Protein AF-A0A7S0M226-F1 (afdb_monomer_lite)

InterPro domains:
  IPR038765 Papain-like cysteine peptidase superfamily [SSF54001] (44-97)

Foldseek 3Di:
DDDDPPDWVVVVVVVPDDPPFDKDKDDPVRDDQVNCQFFFKWKKTFQFDFPVNVPLVAAEAEAADDGHTDGGDIWIFGGWDDDDPWIKTWTADDDPSHGIHIYIPNHRVVGPMIIMTRNHTDDPPPVPDD

Secondary structure (DSSP, 8-state):
----TT--HHHHHHHHSPTT--EEEE-GGG--HHHHHHH-SEEEEEEEEEGGGG-TT--EE-S---S-EEEEEEEEEEEEEEETTEEEEEEEEEETTEEEEEEEHHHHHTS--EEEEE-SPPP--GGG--

pLDDT: mean 85.13, std 15.17, range [27.81, 97.81]

Structure (mmCIF, N/CA/C/O backbone):
data_AF-A0A7S0M226-F1
#
_entry.id   AF-A0A7S0M226-F1
#
loop_
_atom_site.group_PDB
_atom_site.id
_atom_site.type_symbol
_atom_site.label_atom_id
_atom_site.label_alt_id
_atom_site.label_comp_id
_atom_site.label_asym_id
_atom_site.label_entity_id
_atom_site.label_seq_id
_atom_site.pdbx_PDB_ins_code
_atom_site.Cartn_x
_atom_site.Cartn_y
_atom_site.Cartn_z
_atom_site.occupancy
_atom_site.B_iso_or_equiv
_atom_site.auth_seq_id
_atom_site.auth_comp_id
_atom_site.auth_asym_id
_atom_site.auth_atom_id
_atom_site.pdbx_PDB_model_num
ATOM 1 N N . PHE A 1 1 ? -17.547 -12.367 -16.803 1.00 34.84 1 PHE A N 1
ATOM 2 C CA . PHE A 1 1 ? -17.628 -11.390 -15.707 1.00 34.84 1 PHE A CA 1
ATOM 3 C C . PHE A 1 1 ? -17.270 -10.038 -16.291 1.00 34.84 1 PHE A C 1
ATOM 5 O O . PHE A 1 1 ? -16.104 -9.799 -16.575 1.00 34.84 1 PHE A O 1
ATOM 12 N N . GLU A 1 2 ? -18.279 -9.232 -16.617 1.00 27.81 2 GLU A N 1
ATOM 13 C CA . GLU A 1 2 ? -18.082 -7.850 -17.062 1.00 27.81 2 GLU A CA 1
ATOM 14 C C . GLU A 1 2 ? -17.676 -7.018 -15.845 1.00 27.81 2 GLU A C 1
ATOM 16 O O . GLU A 1 2 ? -18.433 -6.912 -14.882 1.00 27.81 2 GLU A O 1
ATOM 21 N N . TYR A 1 3 ? -16.457 -6.482 -15.861 1.00 35.53 3 TYR A N 1
ATOM 22 C CA . TYR A 1 3 ? -16.006 -5.522 -14.863 1.00 35.53 3 TYR A CA 1
ATOM 23 C C . TYR A 1 3 ? -16.574 -4.152 -15.231 1.00 35.53 3 TYR A C 1
ATOM 25 O O . TYR A 1 3 ? -16.116 -3.501 -16.169 1.00 35.53 3 TYR A O 1
ATOM 33 N N . THR A 1 4 ? -17.579 -3.700 -14.488 1.00 35.34 4 THR A N 1
ATOM 34 C CA . THR A 1 4 ? -17.958 -2.289 -14.458 1.00 35.34 4 THR A CA 1
ATOM 35 C C . THR A 1 4 ? -16.802 -1.483 -13.868 1.00 35.34 4 THR A C 1
ATOM 37 O O . THR A 1 4 ? -16.555 -1.513 -12.662 1.00 35.34 4 THR A O 1
ATOM 40 N N . TYR A 1 5 ? -16.089 -0.768 -14.740 1.00 37.66 5 TYR A N 1
ATOM 41 C CA . TYR A 1 5 ? -15.176 0.319 -14.395 1.00 37.66 5 TYR A CA 1
ATOM 42 C C . TYR A 1 5 ? -15.929 1.344 -13.535 1.00 37.66 5 TYR A C 1
ATOM 44 O O . TYR A 1 5 ? -16.735 2.110 -14.056 1.00 37.66 5 TYR A O 1
ATOM 52 N N . GLY A 1 6 ? -15.711 1.340 -12.220 1.00 40.62 6 GLY A N 1
ATOM 53 C CA . GLY A 1 6 ? -16.292 2.358 -11.336 1.00 40.62 6 GLY A CA 1
ATOM 54 C C . GLY A 1 6 ? -16.515 1.938 -9.887 1.00 40.62 6 GLY A C 1
ATOM 55 O O . GLY A 1 6 ? -16.652 2.805 -9.030 1.00 40.62 6 GLY A O 1
ATOM 56 N N . LEU A 1 7 ? -16.507 0.640 -9.576 1.00 47.28 7 LEU A N 1
ATOM 57 C CA . LEU A 1 7 ? -16.600 0.181 -8.189 1.00 47.28 7 LEU A CA 1
ATOM 58 C C . LEU A 1 7 ? -15.194 0.143 -7.583 1.00 47.28 7 LEU A C 1
ATOM 60 O O . LEU A 1 7 ? -14.437 -0.809 -7.758 1.00 47.28 7 LEU A O 1
ATOM 64 N N . CYS A 1 8 ? -14.817 1.245 -6.930 1.00 63.22 8 CYS A N 1
ATOM 65 C CA . CYS A 1 8 ? -13.590 1.350 -6.144 1.00 63.22 8 CYS A CA 1
ATOM 66 C C . CYS A 1 8 ? -13.561 0.224 -5.101 1.00 63.22 8 CYS A C 1
ATOM 68 O O . CYS A 1 8 ? -14.591 -0.061 -4.491 1.00 63.22 8 CYS A O 1
ATOM 70 N N . SER A 1 9 ? -12.396 -0.370 -4.829 1.00 69.12 9 SER A N 1
ATOM 71 C CA . SER A 1 9 ? -12.235 -1.376 -3.765 1.00 69.12 9 SER A CA 1
ATOM 72 C C . SER A 1 9 ? -12.705 -0.888 -2.388 1.00 69.12 9 SER A C 1
ATOM 74 O O . SER A 1 9 ? -13.016 -1.705 -1.529 1.00 69.12 9 SER A O 1
ATOM 76 N N . ARG A 1 10 ? -12.872 0.429 -2.213 1.00 72.81 10 ARG A N 1
ATOM 77 C CA . ARG A 1 10 ? -13.582 1.046 -1.090 1.00 72.81 10 ARG A CA 1
ATOM 78 C C . ARG A 1 10 ? -15.012 0.532 -0.896 1.00 72.81 10 ARG A C 1
ATOM 80 O O . ARG A 1 10 ? -15.376 0.253 0.236 1.00 72.81 10 ARG A O 1
ATOM 87 N N . THR A 1 11 ? -15.788 0.388 -1.973 1.00 74.75 11 THR A N 1
ATOM 88 C CA . THR A 1 11 ? -17.183 -0.094 -1.905 1.00 74.75 11 THR A CA 1
ATOM 89 C C . THR A 1 11 ? -17.256 -1.510 -1.348 1.00 74.75 11 THR A C 1
ATOM 91 O O . THR A 1 11 ? -18.074 -1.778 -0.482 1.00 74.75 11 THR A O 1
ATOM 94 N N . MET A 1 12 ? -16.315 -2.378 -1.734 1.00 77.19 12 MET A N 1
ATOM 95 C CA . MET A 1 12 ? -16.204 -3.707 -1.132 1.00 77.19 12 MET A CA 1
ATOM 96 C C . MET A 1 12 ? -15.883 -3.620 0.362 1.00 77.19 12 MET A C 1
ATOM 98 O O . MET A 1 12 ? -16.468 -4.354 1.143 1.00 77.19 12 MET A O 1
ATOM 102 N N . VAL A 1 13 ? -14.983 -2.722 0.783 1.00 75.38 13 VAL A N 1
ATOM 103 C CA . VAL A 1 13 ? -14.709 -2.522 2.217 1.00 75.38 13 VAL A CA 1
ATOM 104 C C . VAL A 1 13 ? -15.972 -2.106 2.964 1.00 75.38 13 VAL A C 1
ATOM 106 O O . VAL A 1 13 ? -16.230 -2.647 4.028 1.00 75.38 13 VAL A O 1
ATOM 109 N N . ASP A 1 14 ? -16.771 -1.195 2.412 1.00 78.19 14 ASP A N 1
ATOM 110 C CA . ASP A 1 14 ? -18.033 -0.794 3.042 1.00 78.19 14 ASP A CA 1
ATOM 111 C C . ASP A 1 14 ? -19.042 -1.949 3.129 1.00 78.19 14 ASP A C 1
ATOM 113 O O . ASP A 1 14 ? -19.715 -2.074 4.145 1.00 78.19 14 ASP A O 1
ATOM 117 N N . ASP A 1 15 ? -19.093 -2.832 2.128 1.00 81.56 15 ASP A N 1
ATOM 118 C CA . ASP A 1 15 ? -19.979 -4.006 2.130 1.00 81.56 15 ASP A CA 1
ATOM 119 C C . ASP A 1 15 ? -19.524 -5.121 3.096 1.00 81.56 15 ASP A C 1
ATOM 121 O O . ASP A 1 15 ? -20.337 -5.937 3.533 1.00 81.56 15 ASP A O 1
ATOM 125 N N . PHE A 1 16 ? -18.222 -5.208 3.392 1.00 81.00 16 PHE A N 1
ATOM 126 C CA . PHE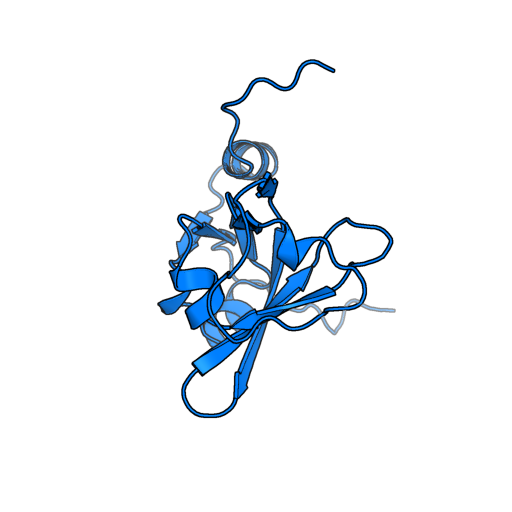 A 1 16 ? -17.646 -6.253 4.251 1.00 81.00 16 PHE A CA 1
ATOM 127 C C . PHE A 1 16 ? -17.631 -5.897 5.737 1.00 81.00 16 PHE A C 1
ATOM 129 O O . PHE A 1 16 ? -17.493 -6.798 6.568 1.00 81.00 16 PHE A O 1
ATOM 136 N N . LEU A 1 17 ? -17.683 -4.612 6.076 1.00 83.81 17 LEU A N 1
ATOM 137 C CA . LEU A 1 17 ? -17.566 -4.158 7.455 1.00 83.81 17 LEU A CA 1
ATOM 138 C C . LEU A 1 17 ? -18.935 -4.078 8.131 1.00 83.81 17 LEU A C 1
ATOM 140 O O . LEU A 1 17 ? -19.935 -3.738 7.507 1.00 83.81 17 LEU A O 1
ATOM 144 N N . ASP A 1 18 ? -18.961 -4.350 9.436 1.00 83.88 18 ASP A N 1
ATOM 145 C CA . ASP A 1 18 ? -20.170 -4.195 10.242 1.00 83.88 18 ASP A CA 1
ATOM 146 C C . ASP A 1 18 ? -20.650 -2.734 10.234 1.00 83.88 18 ASP A C 1
ATOM 148 O O . ASP A 1 18 ? -19.836 -1.798 10.258 1.00 83.88 18 ASP A O 1
ATOM 152 N N . ASP A 1 19 ? -21.971 -2.545 10.276 1.00 78.06 19 ASP A N 1
ATOM 153 C CA . ASP A 1 19 ? -22.608 -1.229 10.341 1.00 78.06 19 ASP A CA 1
ATOM 154 C C . ASP A 1 19 ? -21.990 -0.361 11.452 1.00 78.06 19 ASP A C 1
ATOM 156 O O . ASP A 1 19 ? -21.933 -0.737 12.625 1.00 78.06 19 ASP A O 1
ATOM 160 N N . GLY A 1 20 ? -21.542 0.842 11.081 1.00 79.31 20 GLY A N 1
ATOM 161 C CA . GLY A 1 20 ? -20.920 1.796 12.005 1.00 79.31 20 GLY A CA 1
ATOM 162 C C . GLY A 1 20 ? -19.408 1.631 12.186 1.00 79.31 20 GLY A C 1
ATOM 163 O O . GLY A 1 20 ? -18.807 2.425 12.915 1.00 79.31 20 GLY A O 1
ATOM 164 N N . THR A 1 21 ? -18.770 0.672 11.506 1.00 86.56 21 THR A N 1
ATOM 165 C CA . THR A 1 21 ? -17.306 0.588 11.468 1.00 86.56 21 THR A CA 1
ATOM 166 C C . THR A 1 21 ? -16.724 1.840 10.814 1.00 86.56 21 THR A C 1
ATOM 168 O O . THR A 1 21 ? -17.024 2.170 9.667 1.00 86.56 21 THR A O 1
ATOM 171 N N . GLN A 1 22 ? -15.857 2.550 11.539 1.00 88.62 22 GLN A N 1
ATOM 172 C CA . GLN A 1 22 ? -15.162 3.708 10.987 1.00 88.62 22 GLN A CA 1
ATOM 173 C C . GLN A 1 22 ? -14.080 3.250 10.008 1.00 88.62 22 GLN A C 1
ATOM 175 O O . GLN A 1 22 ? -13.260 2.398 10.344 1.00 88.62 22 GLN A O 1
ATOM 180 N N . VAL A 1 23 ? -14.021 3.874 8.835 1.00 90.19 23 VAL A N 1
ATOM 181 C CA . VAL A 1 23 ? -12.902 3.731 7.899 1.00 90.19 23 VAL A CA 1
ATOM 182 C C . VAL A 1 23 ? -12.173 5.059 7.798 1.00 90.19 23 VAL A C 1
ATOM 184 O O . VAL A 1 23 ? -12.789 6.114 7.646 1.00 90.19 23 VAL A O 1
ATOM 187 N N . LEU A 1 24 ? -10.854 4.999 7.931 1.00 91.88 24 LEU A N 1
ATOM 188 C CA . LEU A 1 24 ? -9.969 6.149 7.887 1.00 91.88 24 LEU A CA 1
ATOM 189 C C . LEU A 1 24 ? -9.275 6.188 6.536 1.00 91.88 24 LEU A C 1
ATOM 191 O O . LEU A 1 24 ? -8.595 5.239 6.158 1.00 91.88 24 LEU A O 1
ATOM 195 N N . GLU A 1 25 ? -9.430 7.300 5.835 1.00 92.25 25 GLU A N 1
ATOM 196 C CA . GLU A 1 25 ? -8.653 7.609 4.644 1.00 92.25 25 GLU A CA 1
ATOM 197 C C . GLU A 1 25 ? -7.381 8.345 5.069 1.00 92.25 25 GLU A C 1
ATOM 199 O O . GLU A 1 25 ? -7.452 9.416 5.678 1.00 92.25 25 GLU A O 1
ATOM 204 N N . ILE A 1 26 ? -6.220 7.750 4.803 1.00 89.75 26 ILE A N 1
ATOM 205 C CA . ILE A 1 26 ? -4.923 8.313 5.175 1.00 89.75 26 ILE A CA 1
ATOM 206 C C . ILE A 1 26 ? -4.061 8.383 3.921 1.00 89.75 26 ILE A C 1
ATOM 208 O O . ILE A 1 26 ? -3.791 7.371 3.273 1.00 89.75 26 ILE A O 1
ATOM 212 N N . SER A 1 27 ? -3.627 9.596 3.585 1.00 87.69 27 SER A N 1
ATOM 213 C CA . SER A 1 27 ? -2.665 9.811 2.512 1.00 87.69 27 SER A CA 1
ATOM 214 C C . SER A 1 27 ? -1.336 9.109 2.840 1.00 87.69 27 SER A C 1
ATOM 216 O O . SER A 1 27 ? -0.919 9.163 4.004 1.00 87.69 27 SER A O 1
ATOM 218 N N . PRO A 1 28 ? -0.669 8.461 1.868 1.00 87.25 28 PRO A N 1
ATOM 219 C CA . PRO A 1 28 ? 0.560 7.700 2.098 1.00 87.25 28 PRO A CA 1
ATOM 220 C C . PRO A 1 28 ? 1.636 8.432 2.911 1.00 87.25 28 PRO A C 1
ATOM 222 O O . PRO A 1 28 ? 2.210 7.843 3.822 1.00 87.25 28 PRO A O 1
ATOM 225 N N . GLU A 1 29 ? 1.826 9.730 2.673 1.00 86.31 29 GLU A N 1
ATOM 226 C CA . GLU A 1 29 ? 2.819 10.581 3.345 1.00 86.31 29 GLU A CA 1
ATOM 227 C C . GLU A 1 29 ? 2.559 10.800 4.846 1.00 86.31 29 GLU A C 1
ATOM 229 O O . GLU A 1 29 ? 3.408 11.283 5.593 1.00 86.31 29 GLU A O 1
ATOM 234 N N . LYS A 1 30 ? 1.360 10.454 5.325 1.00 89.38 30 LYS A N 1
ATOM 235 C CA . LYS A 1 30 ? 0.978 10.553 6.744 1.00 89.38 30 LYS A CA 1
ATOM 236 C C . LYS A 1 30 ? 1.029 9.210 7.463 1.00 89.38 30 LYS A C 1
ATOM 238 O O . LYS A 1 30 ? 0.764 9.158 8.666 1.00 89.38 30 LYS A O 1
ATOM 243 N N . ILE A 1 31 ? 1.307 8.126 6.744 1.00 91.12 31 ILE A N 1
ATOM 244 C CA . ILE A 1 31 ? 1.350 6.785 7.315 1.00 91.12 31 ILE A CA 1
ATOM 245 C C . ILE A 1 31 ? 2.674 6.605 8.053 1.00 91.12 31 ILE A C 1
ATOM 247 O O . ILE A 1 31 ? 3.753 6.775 7.494 1.00 91.12 31 ILE A O 1
ATOM 251 N N . SER A 1 32 ? 2.588 6.200 9.315 1.00 91.25 32 SER A N 1
ATOM 252 C CA . SER A 1 32 ? 3.745 5.900 10.154 1.00 91.25 32 SER A CA 1
ATOM 253 C C . SER A 1 32 ? 3.648 4.487 10.723 1.00 91.25 32 SER A C 1
ATOM 255 O O . SER A 1 32 ? 2.634 3.799 10.580 1.00 91.25 32 SER A O 1
ATOM 257 N N . ARG A 1 33 ? 4.699 4.039 11.420 1.00 90.88 33 ARG A N 1
ATOM 258 C CA . ARG A 1 33 ? 4.654 2.771 12.163 1.00 90.88 33 ARG A CA 1
ATOM 259 C C . ARG A 1 33 ? 3.478 2.734 13.151 1.00 90.88 33 ARG A C 1
ATOM 261 O O . ARG A 1 33 ? 2.808 1.710 13.240 1.00 90.88 33 ARG A O 1
ATOM 268 N N . GLU A 1 34 ? 3.197 3.843 13.833 1.00 91.56 34 GLU A N 1
ATOM 269 C CA . GLU A 1 34 ? 2.097 3.945 14.804 1.00 91.56 34 GLU A CA 1
ATOM 270 C C . GLU A 1 34 ? 0.727 3.726 14.145 1.00 91.56 34 GLU A C 1
ATOM 272 O O . GLU A 1 34 ? -0.179 3.165 14.764 1.00 91.56 34 GLU A O 1
ATOM 277 N N . THR A 1 35 ? 0.571 4.114 12.871 1.00 93.00 35 THR A N 1
ATOM 278 C CA . THR A 1 35 ? -0.643 3.833 12.092 1.00 93.00 35 THR A CA 1
ATOM 279 C C . THR A 1 35 ? -0.911 2.329 12.031 1.00 93.00 35 THR A C 1
ATOM 281 O O . THR A 1 35 ? -2.024 1.900 12.329 1.00 93.00 35 THR A O 1
ATOM 284 N N . PHE A 1 36 ? 0.109 1.520 11.723 1.00 91.50 36 PHE A N 1
ATOM 285 C CA . PHE A 1 36 ? -0.018 0.059 11.653 1.00 91.50 36 PHE A CA 1
ATOM 286 C C . PHE A 1 36 ? -0.164 -0.591 13.029 1.00 91.50 36 PHE A C 1
ATOM 288 O O . PHE A 1 36 ? -0.911 -1.555 13.171 1.00 91.50 36 PHE A O 1
ATOM 295 N N . GLU A 1 37 ? 0.505 -0.066 14.057 1.00 89.44 37 GLU A N 1
ATOM 296 C CA . GLU A 1 37 ? 0.339 -0.550 15.435 1.00 89.44 37 GLU A CA 1
ATOM 297 C C . GLU A 1 37 ? -1.094 -0.350 15.940 1.00 89.44 37 GLU A C 1
ATOM 299 O O . GLU A 1 37 ? -1.608 -1.175 16.695 1.00 89.44 37 GLU A O 1
ATOM 304 N N . LYS A 1 38 ? -1.750 0.7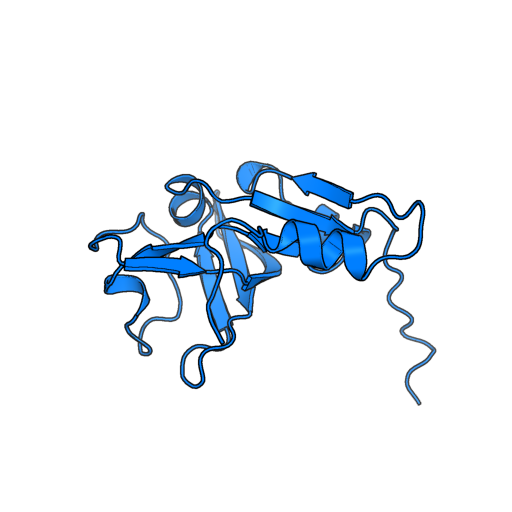33 15.510 1.00 91.12 38 LYS A N 1
ATOM 305 C CA . LYS A 1 38 ? -3.114 1.057 15.923 1.00 91.12 38 LYS A CA 1
ATOM 306 C C . LYS A 1 38 ? -4.175 0.368 15.072 1.00 91.12 38 LYS A C 1
ATOM 308 O O . LYS A 1 38 ? -5.142 -0.152 15.622 1.00 91.12 38 LYS A O 1
ATOM 313 N N . PHE A 1 39 ? -4.030 0.399 13.753 1.00 92.44 39 PHE A N 1
ATOM 314 C CA . PHE A 1 39 ? -5.098 0.021 12.822 1.00 92.44 39 PHE A CA 1
ATOM 315 C C . PHE A 1 39 ? -4.801 -1.251 12.023 1.00 92.44 39 PHE A C 1
ATOM 317 O O . PHE A 1 39 ? -5.669 -1.727 11.297 1.00 92.44 39 PHE A O 1
ATOM 324 N N . GLY A 1 40 ? -3.610 -1.836 12.170 1.00 92.50 40 GLY A N 1
ATOM 325 C CA . GLY A 1 40 ? -3.201 -3.002 11.396 1.00 92.50 40 GLY A CA 1
ATOM 326 C C . GLY A 1 40 ? -2.961 -2.670 9.915 1.00 92.50 40 GLY A C 1
ATOM 327 O O . GLY A 1 40 ? -2.543 -1.553 9.600 1.00 92.50 40 GLY A O 1
ATOM 328 N N . PRO A 1 41 ? -3.160 -3.637 9.000 1.00 94.50 41 PRO A N 1
ATOM 329 C CA . PRO A 1 41 ? -2.926 -3.433 7.575 1.00 94.50 41 PRO A CA 1
ATOM 330 C C . PRO A 1 41 ? -3.945 -2.471 6.947 1.00 94.50 41 PRO A C 1
ATOM 332 O O . PRO A 1 41 ? -5.111 -2.426 7.342 1.00 94.50 41 PRO A O 1
ATOM 335 N N . GLY A 1 42 ? -3.505 -1.731 5.930 1.00 94.06 42 GLY A N 1
ATOM 336 C CA . GLY A 1 42 ? -4.342 -0.809 5.161 1.00 94.06 42 GLY A CA 1
ATOM 337 C C . GLY A 1 42 ? -4.654 -1.341 3.763 1.00 94.06 42 GLY A C 1
ATOM 338 O O . GLY A 1 42 ? -3.839 -2.032 3.159 1.00 94.06 42 GLY A O 1
ATOM 339 N N . LEU A 1 43 ? -5.813 -0.998 3.209 1.00 94.31 43 LEU A N 1
ATOM 340 C CA . LEU A 1 43 ? -6.138 -1.245 1.807 1.00 94.31 43 LEU A CA 1
ATOM 341 C C . LEU A 1 43 ? -5.628 -0.087 0.944 1.00 94.31 43 LEU A C 1
ATOM 343 O O . LEU A 1 43 ? -6.162 1.018 1.013 1.00 94.31 43 LEU A O 1
ATOM 347 N N . LEU A 1 44 ? -4.654 -0.361 0.082 1.00 93.88 44 LEU A N 1
ATOM 348 C CA . LEU A 1 44 ? -4.196 0.553 -0.957 1.00 93.88 44 LEU A CA 1
ATOM 349 C C . LEU A 1 44 ? -5.101 0.426 -2.185 1.00 93.88 44 LEU A C 1
ATOM 351 O O . LEU A 1 44 ? -5.168 -0.630 -2.817 1.00 93.88 44 LEU A O 1
ATOM 355 N N . CYS A 1 45 ? -5.794 1.506 -2.527 1.00 90.88 45 CYS A N 1
ATOM 356 C CA . CYS A 1 45 ? -6.663 1.600 -3.695 1.00 90.88 45 CYS A CA 1
ATOM 357 C C . CYS A 1 45 ? -6.018 2.450 -4.789 1.00 90.88 45 CYS A C 1
ATOM 359 O O . CYS A 1 45 ? -5.279 3.388 -4.492 1.00 90.88 45 CYS A O 1
ATOM 361 N N . ARG A 1 46 ? -6.389 2.168 -6.047 1.00 90.38 46 ARG A N 1
ATOM 362 C CA . ARG A 1 46 ? -5.958 2.933 -7.232 1.00 90.38 46 ARG A CA 1
ATOM 363 C C . ARG A 1 46 ? -4.433 3.057 -7.352 1.00 90.38 46 ARG A C 1
ATOM 365 O O . ARG A 1 46 ? -3.940 4.060 -7.846 1.00 90.38 46 ARG A O 1
ATOM 372 N N . PHE A 1 47 ? -3.686 2.040 -6.931 1.00 93.19 47 PHE A N 1
ATOM 373 C CA . PHE A 1 47 ? -2.253 2.006 -7.192 1.00 93.19 47 PHE A CA 1
ATOM 374 C C . PHE A 1 47 ? -2.025 1.972 -8.703 1.00 93.19 47 PHE A C 1
ATOM 376 O O . PHE A 1 47 ? -2.552 1.090 -9.387 1.00 93.19 47 PHE A O 1
ATOM 383 N N . GLU A 1 48 ? -1.288 2.945 -9.222 1.00 94.38 48 GLU A N 1
ATOM 384 C CA . GLU A 1 48 ? -0.991 3.036 -10.643 1.00 94.38 48 GLU A CA 1
ATOM 385 C C . GLU A 1 48 ? 0.117 2.046 -10.988 1.00 94.38 48 GLU 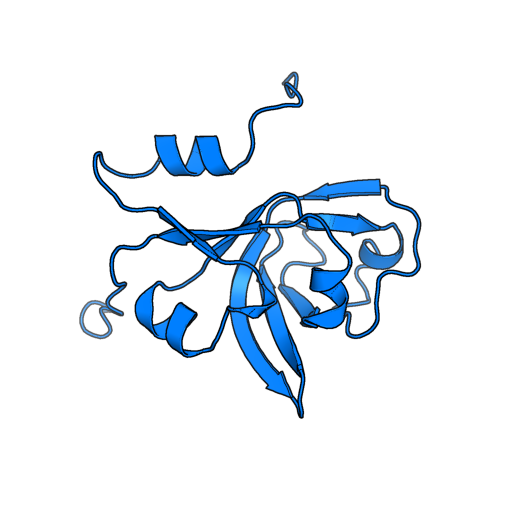A C 1
ATOM 387 O O . GLU A 1 48 ? 1.232 2.111 -10.480 1.00 94.38 48 GLU A O 1
ATOM 392 N N . VAL A 1 49 ? -0.205 1.093 -11.854 1.00 94.31 49 VAL A N 1
ATOM 393 C CA . VAL A 1 49 ? 0.753 0.116 -12.352 1.00 94.31 49 VAL A CA 1
ATOM 394 C C . VAL A 1 49 ? 1.351 0.665 -13.636 1.00 94.31 49 VAL A C 1
ATOM 396 O O . VAL A 1 49 ? 0.628 0.999 -14.579 1.00 94.31 49 VAL A O 1
ATOM 399 N N . PHE A 1 50 ? 2.675 0.710 -13.673 1.00 95.25 50 PHE A N 1
ATOM 400 C CA . PHE A 1 50 ? 3.483 1.009 -14.848 1.00 95.25 50 PHE A CA 1
ATOM 401 C C . PHE A 1 50 ? 4.126 -0.290 -15.366 1.00 95.25 50 PHE A C 1
ATOM 403 O O . PHE A 1 50 ? 4.160 -1.299 -14.661 1.00 95.25 50 PHE A O 1
ATOM 410 N N . ASP A 1 51 ? 4.554 -0.332 -16.625 1.00 95.38 51 ASP A N 1
ATOM 411 C CA . ASP A 1 51 ? 5.093 -1.560 -17.231 1.00 95.38 51 ASP A CA 1
ATOM 412 C C . ASP A 1 51 ? 6.408 -2.050 -16.593 1.00 95.38 51 ASP A C 1
ATOM 414 O O . ASP A 1 51 ? 6.624 -3.257 -16.504 1.00 95.38 51 ASP A O 1
ATOM 418 N N . ASP A 1 52 ? 7.231 -1.148 -16.064 1.00 93.25 52 ASP A N 1
ATOM 419 C CA . ASP A 1 52 ? 8.398 -1.442 -15.218 1.00 93.25 52 ASP A CA 1
ATOM 420 C C . ASP A 1 52 ? 8.028 -2.139 -13.892 1.00 93.25 52 ASP A C 1
ATOM 422 O O . ASP A 1 52 ? 8.791 -2.955 -13.363 1.00 93.25 52 ASP A O 1
ATOM 426 N N . PHE A 1 53 ? 6.821 -1.905 -13.372 1.00 94.50 53 PHE A N 1
ATOM 427 C CA . PHE A 1 53 ? 6.307 -2.605 -12.195 1.00 94.50 53 PHE A CA 1
ATOM 428 C C . PHE A 1 53 ? 5.975 -4.084 -12.475 1.00 94.50 53 PHE A C 1
ATOM 430 O O . PHE A 1 53 ? 5.910 -4.898 -11.550 1.00 94.50 53 PHE A O 1
ATOM 437 N N . LEU A 1 54 ? 5.781 -4.466 -13.744 1.00 92.81 54 LEU A N 1
ATOM 438 C CA . LEU A 1 54 ? 5.414 -5.834 -14.132 1.00 92.81 54 LEU A CA 1
ATOM 439 C C . LEU A 1 54 ? 6.588 -6.822 -14.080 1.00 92.81 54 LEU A C 1
ATOM 441 O O . LEU A 1 54 ? 6.352 -8.030 -14.091 1.00 92.81 54 LEU A O 1
ATOM 445 N N . ASP A 1 55 ? 7.835 -6.350 -14.005 1.00 92.50 55 ASP A N 1
ATOM 446 C CA . ASP A 1 55 ? 9.006 -7.227 -13.922 1.00 92.50 55 ASP A CA 1
ATOM 447 C C . ASP A 1 55 ? 9.053 -7.954 -12.571 1.00 92.50 55 ASP A C 1
ATOM 449 O O . ASP A 1 55 ? 9.405 -7.373 -11.544 1.00 92.50 55 ASP A O 1
ATOM 453 N N . ALA A 1 56 ? 8.716 -9.244 -12.556 1.00 90.69 56 ALA A N 1
ATOM 454 C CA . ALA A 1 56 ? 8.722 -10.081 -11.357 1.00 90.69 56 ALA A CA 1
ATOM 455 C C . ALA A 1 56 ? 10.099 -10.209 -10.674 1.00 90.69 56 ALA A C 1
ATOM 457 O O . ALA A 1 56 ? 10.158 -10.560 -9.497 1.00 90.69 56 ALA A O 1
ATOM 458 N N . GLY A 1 57 ? 11.201 -9.908 -11.371 1.00 92.94 57 GLY A N 1
ATOM 459 C CA . GLY A 1 57 ? 12.546 -9.892 -10.792 1.00 92.94 57 GLY A CA 1
ATOM 460 C C . GLY A 1 57 ? 12.813 -8.697 -9.872 1.00 92.94 57 GLY A C 1
ATOM 461 O O . GLY A 1 57 ? 13.741 -8.746 -9.064 1.00 92.94 57 GLY A O 1
ATOM 462 N N . VAL A 1 58 ? 11.998 -7.642 -9.963 1.00 94.00 58 VAL A N 1
ATOM 463 C CA . VAL A 1 58 ? 12.131 -6.421 -9.162 1.00 94.00 58 VAL A CA 1
ATOM 464 C C . VAL A 1 58 ? 11.111 -6.434 -8.025 1.00 94.00 58 VAL A C 1
ATOM 466 O O . VAL A 1 58 ? 9.901 -6.525 -8.245 1.00 94.00 58 VAL A O 1
ATOM 469 N N . LEU A 1 59 ? 11.599 -6.344 -6.787 1.00 95.00 59 LEU A N 1
ATOM 470 C CA . LEU A 1 59 ? 10.773 -6.395 -5.572 1.00 95.00 59 LEU A CA 1
ATOM 471 C C . LEU A 1 59 ? 10.863 -5.124 -4.720 1.00 95.00 59 LEU A C 1
ATOM 473 O O . LEU A 1 59 ? 10.230 -5.065 -3.672 1.00 95.00 59 LEU A O 1
ATOM 477 N N . SER A 1 60 ? 11.637 -4.125 -5.145 1.00 95.44 60 SER A N 1
ATOM 478 C CA . SER A 1 60 ? 11.797 -2.857 -4.434 1.00 95.44 60 SER A CA 1
ATOM 479 C C . SER A 1 60 ? 11.843 -1.711 -5.438 1.00 95.44 60 SER A C 1
ATOM 481 O O . SER A 1 60 ? 12.608 -1.775 -6.401 1.00 95.44 60 SER A O 1
ATOM 483 N N . TYR A 1 61 ? 11.007 -0.697 -5.222 1.00 94.44 61 TYR A N 1
ATOM 484 C CA . TYR A 1 61 ? 10.879 0.481 -6.076 1.00 94.44 61 TYR A CA 1
ATOM 485 C C . TYR A 1 61 ? 11.071 1.735 -5.223 1.00 94.44 61 TYR A C 1
ATOM 487 O O . TYR A 1 61 ? 10.175 2.140 -4.481 1.00 94.44 61 TYR A O 1
ATOM 495 N N . THR A 1 62 ? 12.267 2.316 -5.279 1.00 92.00 62 THR A N 1
ATOM 496 C CA . THR A 1 62 ? 12.655 3.447 -4.422 1.00 92.00 62 THR A CA 1
ATOM 497 C C . THR A 1 62 ? 12.621 4.795 -5.127 1.00 92.00 62 THR A C 1
ATOM 499 O O . THR A 1 62 ? 12.412 5.802 -4.460 1.00 92.00 62 THR A O 1
ATOM 502 N N . ASP A 1 63 ? 12.772 4.802 -6.448 1.00 90.00 63 ASP A N 1
ATOM 503 C CA . ASP A 1 63 ? 12.727 5.994 -7.298 1.00 90.00 63 ASP A CA 1
ATOM 504 C C . ASP A 1 63 ? 11.394 6.039 -8.039 1.00 90.00 63 ASP A C 1
ATOM 506 O O . ASP A 1 63 ? 10.848 4.978 -8.317 1.00 90.00 63 ASP A O 1
ATOM 510 N N . GLY A 1 64 ? 10.890 7.219 -8.410 1.00 88.12 64 GLY A N 1
ATOM 511 C CA . GLY A 1 64 ? 9.608 7.359 -9.115 1.00 88.12 64 GLY A CA 1
ATOM 512 C C . GLY A 1 64 ? 9.441 6.459 -10.362 1.00 88.12 64 GLY A C 1
ATOM 513 O O . GLY A 1 64 ? 10.428 6.085 -11.003 1.00 88.12 64 GLY A O 1
ATOM 514 N N . PRO A 1 65 ? 8.192 6.114 -10.737 1.00 90.06 65 PRO A N 1
ATOM 515 C CA . PRO A 1 65 ? 7.915 5.219 -11.860 1.00 90.06 65 PRO A CA 1
ATOM 516 C C . PRO A 1 65 ? 8.504 5.759 -13.170 1.00 90.06 65 PRO A C 1
ATOM 518 O O . PRO A 1 65 ? 8.360 6.940 -13.492 1.00 90.06 65 PRO A O 1
ATOM 521 N N . CYS A 1 66 ? 9.151 4.887 -13.945 1.00 87.00 66 CYS A N 1
ATOM 522 C CA . CYS A 1 66 ? 9.834 5.256 -15.191 1.00 87.00 66 CYS A CA 1
ATOM 523 C C . CYS A 1 66 ? 9.164 4.676 -16.449 1.00 87.00 66 CYS A C 1
ATOM 525 O O . CYS A 1 66 ? 9.544 5.007 -17.576 1.00 87.00 66 CYS A O 1
ATOM 527 N N . GLY A 1 67 ? 8.163 3.819 -16.248 1.00 89.56 67 GLY A N 1
ATOM 528 C CA . GLY A 1 67 ? 7.446 3.104 -17.290 1.00 89.56 67 GLY A CA 1
ATOM 529 C C . GLY A 1 67 ? 6.258 3.840 -17.912 1.00 89.56 67 GLY A C 1
ATOM 530 O O . GLY A 1 67 ? 5.958 5.004 -17.633 1.00 89.56 67 GLY A O 1
ATOM 531 N N . ARG A 1 68 ? 5.524 3.120 -18.763 1.00 95.00 68 ARG A N 1
ATOM 532 C CA . ARG A 1 68 ? 4.211 3.543 -19.265 1.00 95.00 68 ARG A CA 1
ATOM 533 C C . ARG A 1 68 ? 3.117 3.043 -18.332 1.00 95.00 68 ARG A C 1
ATOM 535 O O . ARG A 1 68 ? 3.091 1.863 -18.004 1.00 95.00 68 ARG A O 1
ATOM 542 N N . PHE A 1 69 ? 2.155 3.901 -18.000 1.00 94.62 69 PHE A N 1
ATOM 543 C CA . PHE A 1 69 ? 0.947 3.492 -17.283 1.00 94.62 69 PHE A CA 1
ATOM 544 C C . PHE A 1 69 ? 0.230 2.337 -18.012 1.00 94.62 69 PHE A C 1
ATOM 546 O O . PHE A 1 69 ? -0.028 2.411 -19.222 1.00 94.62 69 PHE A O 1
ATOM 553 N N . VAL A 1 70 ? -0.094 1.270 -17.277 1.00 95.31 70 VAL A N 1
ATOM 554 C CA . VAL A 1 70 ? -0.795 0.081 -17.790 1.00 95.31 70 VAL A CA 1
ATOM 555 C C . VAL A 1 70 ? -2.159 -0.144 -17.143 1.00 95.31 70 VAL A C 1
ATOM 557 O O . VAL A 1 70 ? -3.012 -0.787 -17.755 1.00 95.31 70 VAL A O 1
ATOM 560 N N . GLY A 1 71 ? -2.404 0.389 -15.946 1.00 93.06 71 GLY A N 1
ATOM 561 C CA . GLY A 1 71 ? -3.695 0.252 -15.281 1.00 93.06 71 GLY A CA 1
ATOM 562 C C . GLY A 1 71 ? -3.649 0.563 -13.792 1.00 93.06 71 GLY A C 1
ATOM 563 O O . GLY A 1 71 ? -2.626 0.971 -13.259 1.00 93.06 71 GLY A O 1
ATOM 564 N N . HIS A 1 72 ? -4.775 0.340 -13.119 1.00 92.94 72 HIS A N 1
ATOM 565 C CA . HIS A 1 72 ? -4.868 0.457 -11.667 1.00 92.94 72 HIS A CA 1
ATOM 566 C C . HIS A 1 72 ? -4.924 -0.924 -11.022 1.00 92.94 72 HIS A C 1
ATOM 568 O O . HIS A 1 72 ? -5.520 -1.851 -11.574 1.00 92.94 72 HIS A O 1
ATOM 574 N N . HIS A 1 73 ? -4.371 -1.026 -9.820 1.00 93.06 73 HIS A N 1
ATOM 575 C CA . HIS A 1 73 ? -4.428 -2.217 -8.987 1.00 93.06 73 HIS A CA 1
ATOM 576 C C . HIS A 1 73 ? -4.735 -1.848 -7.533 1.00 93.06 73 HIS A C 1
ATOM 578 O O . HIS A 1 73 ? -4.513 -0.715 -7.106 1.00 93.06 73 HIS A O 1
ATOM 584 N N . SER A 1 74 ? -5.263 -2.804 -6.773 1.00 92.75 74 SER A N 1
ATOM 585 C CA . SER A 1 74 ? -5.478 -2.653 -5.332 1.00 92.75 74 SER A CA 1
ATOM 586 C C . SER A 1 74 ? -4.663 -3.703 -4.589 1.00 92.75 74 SER A C 1
ATOM 588 O O . SER A 1 74 ? -4.612 -4.866 -4.991 1.00 92.75 74 SER A O 1
ATOM 590 N N . MET A 1 75 ? -4.020 -3.285 -3.506 1.00 95.56 75 MET A N 1
ATOM 591 C CA . MET A 1 75 ? -3.091 -4.095 -2.716 1.00 95.56 75 MET A CA 1
ATOM 592 C C . MET A 1 75 ? -3.307 -3.840 -1.227 1.00 95.56 75 MET A C 1
ATOM 594 O O . MET A 1 75 ? -4.052 -2.941 -0.843 1.00 95.56 75 MET A O 1
ATOM 598 N N . VAL A 1 76 ? -2.649 -4.620 -0.376 1.00 95.69 76 VAL A N 1
ATOM 599 C CA . VAL A 1 76 ? -2.667 -4.392 1.074 1.00 95.69 76 VAL A CA 1
ATOM 600 C C . VAL A 1 76 ? -1.326 -3.812 1.502 1.00 95.69 76 VAL A C 1
ATOM 602 O O . VAL A 1 76 ? -0.288 -4.387 1.196 1.00 95.69 76 VAL A O 1
ATOM 605 N N . VAL A 1 77 ? -1.328 -2.695 2.222 1.00 96.25 77 VAL A N 1
ATOM 606 C CA . VAL A 1 77 ? -0.136 -2.170 2.895 1.00 96.25 77 VAL A CA 1
ATOM 607 C C . VAL A 1 77 ? -0.003 -2.892 4.229 1.00 96.25 77 VAL A C 1
ATOM 609 O O . VAL A 1 77 ? -0.875 -2.780 5.091 1.00 96.25 77 VAL A O 1
ATOM 612 N N . LEU A 1 78 ? 1.071 -3.658 4.396 1.00 96.00 78 LEU A N 1
ATOM 613 C CA . LEU A 1 78 ? 1.295 -4.489 5.580 1.00 96.00 78 LEU A CA 1
ATOM 614 C C . LEU A 1 78 ? 2.109 -3.790 6.665 1.00 96.00 78 LEU A C 1
ATOM 616 O O . LEU A 1 78 ? 2.022 -4.156 7.835 1.00 96.00 78 LEU A O 1
ATOM 620 N N . GLY A 1 79 ? 2.927 -2.816 6.284 1.00 94.88 79 GLY A N 1
ATOM 621 C CA . GLY A 1 79 ? 3.779 -2.115 7.224 1.00 94.88 79 GLY A CA 1
ATOM 622 C C . GLY A 1 79 ? 4.676 -1.094 6.554 1.00 94.88 79 GLY A C 1
ATOM 623 O O . GLY A 1 79 ? 4.686 -0.941 5.332 1.00 94.88 79 GLY A O 1
ATOM 624 N N . VAL A 1 80 ? 5.455 -0.421 7.393 1.00 94.25 80 VAL A N 1
ATOM 625 C CA . VAL A 1 80 ? 6.442 0.574 6.991 1.00 94.25 80 VAL A CA 1
ATOM 626 C C . VAL A 1 80 ? 7.730 0.368 7.776 1.00 94.25 80 VAL A C 1
ATOM 628 O O . VAL A 1 80 ? 7.715 0.038 8.970 1.00 94.25 80 VAL A O 1
ATOM 631 N N . ARG A 1 81 ? 8.856 0.573 7.102 1.00 91.94 81 ARG A N 1
ATOM 632 C CA . ARG A 1 81 ? 10.175 0.718 7.716 1.00 91.94 81 ARG A CA 1
ATOM 633 C C . ARG A 1 81 ? 10.751 2.070 7.314 1.00 91.94 81 ARG A C 1
ATOM 635 O O . ARG A 1 81 ? 10.554 2.514 6.190 1.00 91.94 81 ARG A O 1
ATOM 642 N N . ASN A 1 82 ? 11.480 2.703 8.222 1.00 84.75 82 ASN A N 1
ATOM 643 C CA . ASN A 1 82 ? 12.188 3.941 7.915 1.00 84.75 82 ASN A CA 1
ATOM 644 C C . ASN A 1 82 ? 13.611 3.574 7.490 1.00 84.75 82 ASN A C 1
ATOM 646 O O . ASN A 1 82 ? 14.338 2.962 8.275 1.00 84.75 82 ASN A O 1
ATOM 650 N N . GLU A 1 83 ? 14.001 3.926 6.266 1.00 73.19 83 GLU A N 1
ATOM 651 C CA . GLU A 1 83 ? 15.387 3.845 5.799 1.00 73.19 83 GLU A CA 1
ATOM 652 C C . GLU A 1 83 ? 15.875 5.261 5.484 1.00 73.19 83 GLU A C 1
ATOM 654 O O . GLU A 1 83 ? 15.514 5.855 4.475 1.00 73.19 83 GLU A O 1
ATOM 659 N N . GLY A 1 84 ? 16.676 5.832 6.387 1.00 74.81 84 GLY A N 1
ATOM 660 C CA . GLY A 1 84 ? 17.078 7.233 6.277 1.00 74.81 84 GLY A CA 1
ATOM 661 C C . GLY A 1 84 ? 15.899 8.181 6.512 1.00 74.81 84 GLY A C 1
ATOM 662 O O . GLY A 1 84 ? 15.252 8.102 7.557 1.00 74.81 84 GLY A O 1
ATOM 663 N N . GLU A 1 85 ? 15.661 9.087 5.563 1.00 74.69 85 GLU A N 1
ATOM 664 C CA . GLU A 1 85 ? 14.635 10.136 5.666 1.00 74.69 85 GLU A CA 1
ATOM 665 C C . GLU A 1 85 ? 13.280 9.735 5.062 1.00 74.69 85 GLU A C 1
ATOM 667 O O . GLU A 1 85 ? 12.275 10.342 5.425 1.00 74.69 85 GLU A O 1
ATOM 672 N N . SER A 1 86 ? 13.227 8.691 4.223 1.00 83.25 86 SER A N 1
ATOM 673 C CA . SER A 1 86 ? 12.006 8.300 3.505 1.00 83.25 86 SER A CA 1
ATOM 674 C C . SER A 1 86 ? 11.449 6.952 3.997 1.00 83.25 86 SER A C 1
ATOM 676 O O . SER A 1 86 ? 12.201 5.979 4.146 1.00 83.25 86 SER A O 1
ATOM 678 N N . PRO A 1 87 ? 10.131 6.841 4.244 1.00 90.69 87 PRO A N 1
ATOM 679 C CA . PRO A 1 87 ? 9.493 5.572 4.554 1.00 90.69 87 PRO A CA 1
ATOM 680 C C . PRO A 1 87 ? 9.481 4.636 3.340 1.00 90.69 87 PRO A C 1
ATOM 682 O O . PRO A 1 87 ? 9.222 5.048 2.208 1.00 90.69 87 PRO A O 1
ATOM 685 N N . ILE A 1 88 ? 9.717 3.350 3.603 1.00 94.75 88 ILE A N 1
ATOM 686 C CA . ILE A 1 88 ? 9.524 2.251 2.655 1.00 94.75 88 ILE A CA 1
ATOM 687 C C . ILE A 1 88 ? 8.339 1.411 3.129 1.00 94.75 88 ILE A C 1
ATOM 689 O O . ILE A 1 88 ? 8.340 0.877 4.245 1.00 94.75 88 ILE A O 1
ATOM 693 N N . PHE A 1 89 ? 7.331 1.291 2.275 1.00 95.75 89 PHE A N 1
ATOM 694 C CA . PHE A 1 89 ? 6.112 0.534 2.517 1.00 95.75 89 PHE A CA 1
ATOM 695 C C . PHE A 1 89 ? 6.239 -0.884 1.977 1.00 95.75 89 PHE A C 1
ATOM 697 O O . PHE A 1 89 ? 6.674 -1.086 0.845 1.00 95.75 89 PHE A O 1
ATOM 704 N N . LEU A 1 90 ? 5.798 -1.865 2.763 1.00 97.44 90 LEU A N 1
ATOM 705 C CA . LEU A 1 90 ? 5.649 -3.245 2.313 1.00 97.44 90 LEU A CA 1
ATOM 706 C C . LEU A 1 90 ? 4.217 -3.467 1.827 1.00 97.44 90 LEU A C 1
ATOM 708 O O . LEU A 1 90 ? 3.269 -3.361 2.611 1.00 97.44 90 LEU A O 1
ATOM 712 N N . LEU A 1 91 ? 4.066 -3.824 0.557 1.00 97.50 91 LEU A N 1
ATOM 713 C CA . LEU A 1 91 ? 2.785 -4.137 -0.061 1.00 97.50 91 LEU A CA 1
ATOM 714 C C . LEU A 1 91 ? 2.644 -5.644 -0.278 1.00 97.50 91 LEU A C 1
ATOM 716 O O . LEU A 1 91 ? 3.570 -6.310 -0.743 1.00 97.50 91 LEU A O 1
ATOM 720 N N . GLN A 1 92 ? 1.459 -6.171 0.009 1.00 97.81 92 GLN A N 1
ATOM 721 C CA . GLN A 1 92 ? 1.028 -7.499 -0.395 1.00 97.81 92 GLN A CA 1
ATOM 722 C C . GLN A 1 92 ? 0.230 -7.404 -1.692 1.00 97.81 92 GLN A C 1
ATOM 724 O O . GLN A 1 92 ? -0.817 -6.755 -1.765 1.00 97.81 92 GLN A O 1
ATOM 729 N N . ASN A 1 93 ? 0.720 -8.112 -2.696 1.00 96.00 93 ASN A N 1
ATOM 730 C CA . ASN A 1 93 ? 0.144 -8.217 -4.020 1.00 96.00 93 ASN A CA 1
ATOM 731 C C . ASN A 1 93 ? -0.375 -9.651 -4.263 1.00 96.00 93 ASN A C 1
ATOM 733 O O . ASN A 1 93 ? 0.039 -10.615 -3.619 1.00 96.00 93 ASN A O 1
ATOM 737 N N . CYS A 1 94 ? -1.307 -9.796 -5.202 1.00 93.12 94 CYS A N 1
ATOM 738 C CA . CYS A 1 94 ? -1.967 -11.056 -5.552 1.00 93.12 94 CYS A CA 1
ATOM 739 C C . CYS A 1 94 ? -1.435 -11.659 -6.865 1.00 93.12 94 CYS A C 1
ATOM 741 O O . CYS A 1 94 ? -2.135 -12.432 -7.522 1.00 93.12 94 CYS A O 1
ATOM 743 N N . TRP A 1 95 ? -0.214 -11.306 -7.275 1.00 93.75 95 TRP A N 1
ATOM 744 C CA . TRP A 1 95 ? 0.447 -11.894 -8.441 1.00 93.75 95 TRP A CA 1
ATOM 745 C C . TRP A 1 95 ? 1.331 -13.061 -8.013 1.00 93.75 95 TRP A C 1
ATOM 747 O O . TRP A 1 95 ? 2.040 -12.987 -7.011 1.00 93.75 95 TRP A O 1
ATOM 757 N N . ARG A 1 96 ? 1.270 -14.162 -8.770 1.00 92.81 96 ARG A N 1
ATOM 758 C CA . ARG A 1 96 ? 1.919 -15.439 -8.421 1.00 92.81 96 ARG A CA 1
ATOM 759 C C . ARG A 1 96 ? 3.422 -15.291 -8.168 1.00 92.81 96 ARG A C 1
ATOM 761 O O . ARG A 1 96 ? 3.968 -15.989 -7.326 1.00 92.81 96 ARG A O 1
ATOM 768 N N . ASP A 1 97 ? 4.061 -14.423 -8.928 1.00 93.94 97 ASP A N 1
ATOM 769 C CA . ASP A 1 97 ? 5.500 -14.200 -9.010 1.00 93.94 97 ASP A CA 1
ATOM 770 C C . ASP A 1 97 ? 5.950 -12.889 -8.346 1.00 93.94 97 ASP A C 1
ATOM 772 O O . ASP A 1 97 ? 7.138 -12.593 -8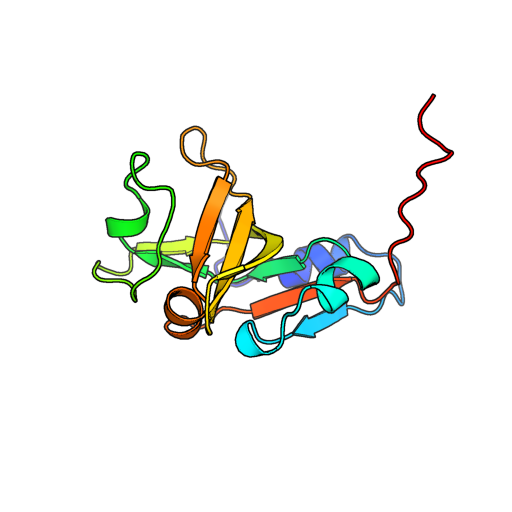.321 1.00 93.94 97 ASP A O 1
ATOM 776 N N . LYS A 1 98 ? 5.021 -12.128 -7.756 1.00 95.06 98 LYS A N 1
ATOM 777 C CA . LYS A 1 98 ? 5.294 -10.864 -7.063 1.00 95.06 98 LYS A CA 1
ATOM 778 C C . LYS A 1 98 ? 4.286 -10.678 -5.935 1.00 95.06 98 LYS A C 1
ATOM 780 O O . LYS A 1 98 ? 3.366 -9.877 -6.047 1.00 95.06 98 LYS A O 1
ATOM 785 N N . GLN A 1 99 ? 4.415 -11.473 -4.874 1.00 96.00 99 GLN A N 1
ATOM 786 C CA . GLN A 1 99 ? 3.474 -11.458 -3.743 1.00 96.00 99 GLN A CA 1
ATOM 787 C C . GLN A 1 99 ? 3.767 -10.351 -2.728 1.00 96.00 99 GLN A C 1
ATOM 789 O O . GLN A 1 99 ? 2.848 -9.853 -2.085 1.00 96.00 99 GLN A O 1
ATOM 794 N N . PHE A 1 100 ? 5.033 -9.963 -2.594 1.00 97.12 100 PHE A N 1
ATOM 795 C CA . PHE A 1 100 ? 5.473 -8.887 -1.715 1.00 97.12 100 PHE A CA 1
ATOM 796 C C . PHE A 1 100 ? 6.355 -7.934 -2.501 1.00 97.12 100 PHE A C 1
ATOM 798 O O . PHE A 1 100 ? 7.212 -8.376 -3.266 1.00 97.12 100 PHE A O 1
ATOM 805 N N . VAL A 1 101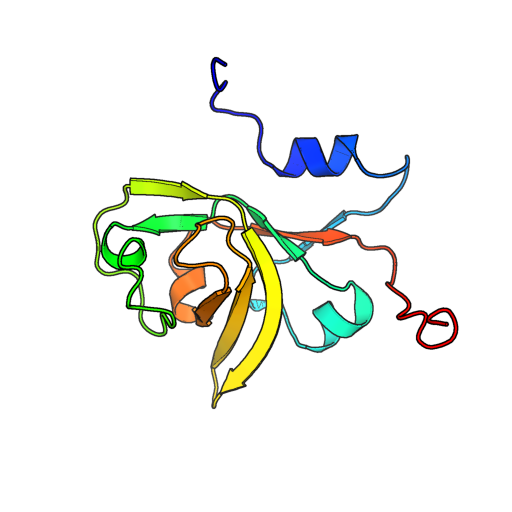 ? 6.127 -6.640 -2.321 1.00 97.19 101 VAL A N 1
ATOM 806 C CA . VAL A 1 101 ? 6.884 -5.589 -2.994 1.00 97.19 101 VAL A CA 1
ATOM 807 C C . VAL A 1 101 ? 7.069 -4.419 -2.045 1.00 97.19 101 VAL A C 1
ATOM 809 O O . VAL A 1 101 ? 6.149 -4.041 -1.321 1.00 97.19 101 VAL A O 1
ATOM 812 N N . GLU A 1 102 ? 8.274 -3.873 -2.030 1.00 96.69 102 GLU A N 1
ATOM 813 C CA . GLU A 1 102 ? 8.599 -2.652 -1.316 1.00 96.69 102 GLU A CA 1
ATOM 814 C C . GLU A 1 102 ? 8.484 -1.457 -2.257 1.00 96.69 102 GLU A C 1
ATOM 816 O O . GLU A 1 102 ? 8.931 -1.510 -3.404 1.00 96.69 102 GLU A O 1
ATOM 821 N N . VAL A 1 103 ? 7.901 -0.372 -1.767 1.00 95.31 103 VAL A N 1
ATOM 822 C CA . VAL A 1 103 ? 7.834 0.896 -2.495 1.00 95.31 103 VAL A CA 1
ATOM 823 C C . VAL A 1 103 ? 8.174 2.042 -1.550 1.00 95.31 103 VAL A C 1
ATOM 825 O O . VAL A 1 103 ? 7.774 2.026 -0.384 1.00 95.31 103 VAL A O 1
ATOM 828 N N . SER A 1 104 ? 8.926 3.030 -2.020 1.00 93.81 104 SER A N 1
ATOM 829 C CA . SER A 1 104 ? 9.183 4.239 -1.237 1.00 93.81 104 SER A CA 1
ATOM 830 C C . SER A 1 104 ? 7.960 5.152 -1.195 1.00 93.81 104 SER A C 1
ATOM 832 O O . SER A 1 104 ? 7.063 5.081 -2.038 1.00 93.81 104 SER A O 1
ATOM 834 N N . GLU A 1 105 ? 7.938 6.055 -0.218 1.00 91.06 105 GLU A N 1
ATOM 835 C CA . GLU A 1 105 ? 7.029 7.201 -0.233 1.00 91.06 105 GLU A CA 1
ATOM 836 C C . GLU A 1 105 ? 7.143 7.998 -1.533 1.00 91.06 105 GLU A C 1
ATOM 838 O O . GLU A 1 105 ? 6.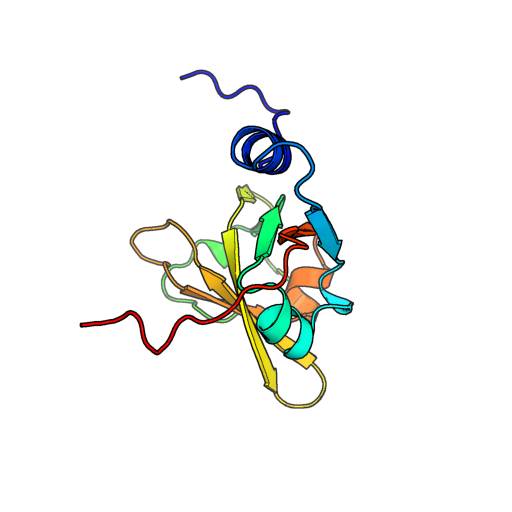118 8.341 -2.110 1.00 91.06 105 GLU A O 1
ATOM 843 N N . GLU A 1 106 ? 8.360 8.226 -2.034 1.00 90.75 106 GLU A N 1
ATOM 844 C CA . GLU A 1 106 ? 8.585 8.922 -3.303 1.00 90.75 106 GLU A CA 1
ATOM 845 C C . GLU A 1 106 ? 7.864 8.218 -4.460 1.00 90.75 106 GLU A C 1
ATOM 847 O O . GLU A 1 106 ? 7.112 8.860 -5.196 1.00 90.75 106 GLU A O 1
ATOM 852 N N . TYR A 1 107 ? 7.999 6.891 -4.560 1.00 92.50 107 TYR A N 1
ATOM 853 C CA . TYR A 1 107 ? 7.316 6.085 -5.572 1.00 92.50 107 TYR A CA 1
ATOM 854 C C . TYR A 1 107 ? 5.796 6.245 -5.502 1.00 92.50 107 TYR A C 1
ATOM 856 O O . TYR A 1 107 ? 5.148 6.531 -6.510 1.00 92.50 107 TYR A O 1
ATOM 864 N N . ILE A 1 108 ? 5.225 6.090 -4.303 1.00 89.88 108 ILE A N 1
ATOM 865 C CA . ILE A 1 108 ? 3.778 6.185 -4.093 1.00 89.88 108 ILE A CA 1
ATOM 866 C C . ILE A 1 108 ? 3.270 7.619 -4.320 1.00 89.88 108 ILE A C 1
ATOM 868 O O . ILE A 1 108 ? 2.187 7.803 -4.874 1.00 89.88 108 ILE A O 1
ATOM 872 N N . SER A 1 109 ? 4.034 8.637 -3.917 1.00 88.12 109 SER A N 1
ATOM 873 C CA . SER A 1 109 ? 3.649 10.053 -4.022 1.00 88.12 109 SER A CA 1
ATOM 874 C C . SER A 1 109 ? 3.485 10.535 -5.466 1.00 88.12 109 SER A C 1
ATOM 876 O O . SER A 1 109 ? 2.810 11.533 -5.714 1.00 88.12 109 SER A O 1
ATOM 878 N N . CYS A 1 110 ? 4.053 9.801 -6.429 1.00 87.38 110 CYS A N 1
ATOM 879 C CA . CYS A 1 110 ? 3.875 10.053 -7.855 1.00 87.38 110 CYS A CA 1
ATOM 880 C C . CYS A 1 110 ? 2.500 9.606 -8.390 1.00 87.38 110 CYS A C 1
ATOM 882 O O . CYS A 1 110 ? 2.234 9.805 -9.573 1.00 87.38 110 CYS A O 1
ATOM 884 N N . MET A 1 111 ? 1.650 8.983 -7.565 1.00 88.75 111 MET A N 1
ATOM 885 C CA . MET A 1 111 ? 0.424 8.295 -7.988 1.00 88.75 111 MET A CA 1
ATOM 886 C C . MET A 1 111 ? -0.828 8.851 -7.306 1.00 88.75 111 MET A C 1
ATOM 888 O O . MET A 1 111 ? -0.798 9.224 -6.133 1.00 88.75 111 MET A O 1
ATOM 892 N N . GLU A 1 112 ? -1.979 8.787 -7.981 1.00 85.25 112 GLU A N 1
ATOM 893 C CA . GLU A 1 112 ? -3.283 9.093 -7.371 1.00 85.25 112 GLU A CA 1
ATOM 894 C C . GLU A 1 112 ? -3.858 7.915 -6.558 1.00 85.25 112 GLU A C 1
ATOM 896 O O . GLU A 1 112 ? -4.983 7.450 -6.789 1.00 85.25 112 GLU A O 1
ATOM 901 N N . CYS A 1 113 ? -3.089 7.411 -5.596 1.00 88.25 113 CYS A N 1
ATOM 902 C CA . CYS A 1 113 ? -3.517 6.304 -4.747 1.00 88.25 113 CYS A CA 1
ATOM 903 C C . CYS A 1 113 ? -4.025 6.771 -3.375 1.00 88.25 113 CYS A C 1
ATOM 905 O O . CYS A 1 113 ? -3.805 7.898 -2.929 1.00 88.25 113 CYS A O 1
ATOM 907 N N . THR A 1 114 ? -4.737 5.882 -2.689 1.00 88.69 114 THR A N 1
ATOM 908 C CA . THR A 1 114 ? -5.316 6.171 -1.374 1.00 88.69 114 THR A CA 1
ATOM 909 C C . THR A 1 114 ? -5.235 4.940 -0.492 1.00 88.69 114 THR A C 1
ATOM 911 O O . THR A 1 114 ? -5.517 3.835 -0.962 1.00 88.69 114 THR A O 1
ATOM 914 N N . VAL A 1 115 ? -4.888 5.117 0.786 1.00 92.69 115 VAL A N 1
ATOM 915 C CA . VAL A 1 115 ? -4.871 4.020 1.757 1.00 92.69 115 VAL A CA 1
ATOM 916 C C . VAL A 1 115 ? -6.032 4.168 2.728 1.00 92.69 115 VAL A C 1
ATOM 918 O O . VAL A 1 115 ? -6.208 5.206 3.366 1.00 92.69 115 VAL A O 1
ATOM 921 N N . PHE A 1 116 ? -6.817 3.103 2.853 1.00 93.25 116 PHE A N 1
ATOM 922 C CA . PHE A 1 116 ? -7.911 3.011 3.808 1.00 93.25 116 PHE A CA 1
ATOM 923 C C . PHE A 1 116 ? -7.539 2.072 4.946 1.00 93.25 116 PHE A C 1
ATOM 925 O O . PHE A 1 116 ? -7.135 0.935 4.714 1.00 93.25 116 PHE A O 1
ATOM 932 N N . PHE A 1 117 ? -7.727 2.526 6.177 1.00 93.50 117 PHE A N 1
ATOM 933 C CA . PHE A 1 117 ? -7.558 1.721 7.381 1.00 93.50 117 PHE A CA 1
ATOM 934 C C . PHE A 1 117 ? -8.907 1.498 8.050 1.00 93.50 117 PHE A C 1
ATOM 936 O O . PHE A 1 117 ? -9.747 2.399 8.096 1.00 93.50 117 PHE A O 1
ATOM 943 N N . VAL A 1 118 ? -9.102 0.317 8.629 1.00 92.19 118 VAL A N 1
ATOM 944 C CA . VAL A 1 118 ? -10.206 0.105 9.566 1.00 92.19 118 VAL A CA 1
ATOM 945 C C . VAL A 1 118 ? -9.873 0.873 10.845 1.00 92.19 118 VAL A C 1
ATOM 947 O O . VAL A 1 118 ? -8.882 0.597 11.511 1.00 92.19 118 VAL A O 1
ATOM 950 N N . GLY A 1 119 ? -10.686 1.877 11.173 1.00 89.38 119 GLY A N 1
ATOM 951 C CA . GLY A 1 119 ? -10.457 2.801 12.287 1.00 89.38 119 GLY A CA 1
ATOM 952 C C . GLY A 1 119 ? -10.648 2.172 13.667 1.00 89.38 119 GLY A C 1
ATOM 953 O O . GLY A 1 119 ? -10.221 2.741 14.672 1.00 89.38 119 GLY A O 1
ATOM 954 N N . THR A 1 120 ? -11.257 0.988 13.735 1.00 87.19 120 THR A N 1
ATOM 955 C CA . THR A 1 120 ? -11.294 0.183 14.956 1.00 87.19 120 THR A CA 1
ATOM 956 C C . THR A 1 120 ? -9.877 -0.249 15.312 1.00 87.19 120 THR A C 1
ATOM 958 O O . THR A 1 120 ? -9.201 -0.895 14.509 1.00 87.19 120 THR A O 1
ATOM 961 N N . GLN A 1 121 ? -9.433 0.092 16.525 1.00 83.31 121 GLN A N 1
ATOM 962 C CA . GLN A 1 121 ? -8.114 -0.304 17.005 1.00 83.31 121 GLN A CA 1
ATOM 963 C C . GLN A 1 121 ? -7.978 -1.828 16.968 1.00 83.31 121 GLN A C 1
ATOM 965 O O . GLN A 1 121 ? -8.771 -2.544 17.581 1.00 83.31 121 GLN A O 1
ATOM 970 N N . GLN A 1 122 ? -6.962 -2.311 16.260 1.00 80.69 122 GLN A N 1
ATOM 971 C CA . GLN A 1 122 ? -6.687 -3.734 16.151 1.00 80.69 122 GLN A CA 1
ATOM 972 C C . GLN A 1 122 ? -5.905 -4.183 17.384 1.00 80.69 122 GLN A C 1
ATOM 974 O O . GLN A 1 122 ? -4.846 -3.643 17.704 1.00 80.69 122 GLN A O 1
ATOM 979 N N . THR A 1 123 ? -6.417 -5.181 18.098 1.00 72.88 123 THR A N 1
ATOM 980 C CA . THR A 1 123 ? -5.679 -5.839 19.178 1.00 72.88 123 THR A CA 1
ATOM 981 C C . THR A 1 123 ? -5.057 -7.112 18.641 1.00 72.88 123 THR A C 1
ATOM 983 O O . THR A 1 123 ? -5.763 -8.015 18.196 1.00 72.88 123 THR A O 1
ATOM 986 N N . PHE A 1 124 ? -3.732 -7.212 18.710 1.00 66.56 124 PHE A N 1
ATOM 987 C CA . PHE A 1 124 ? -3.051 -8.472 18.443 1.00 66.56 124 PHE A CA 1
ATOM 988 C C . PHE A 1 124 ? -3.354 -9.421 19.607 1.00 66.56 124 PHE A C 1
ATOM 990 O O . PHE A 1 124 ? -2.746 -9.318 20.673 1.00 66.56 124 PHE A O 1
ATOM 997 N N . GLU A 1 125 ? -4.318 -10.324 19.438 1.00 66.00 125 GLU A N 1
ATOM 998 C CA . GLU A 1 125 ? -4.631 -11.348 20.437 1.00 66.00 125 GLU A CA 1
ATOM 999 C C . GLU A 1 125 ? -3.526 -12.420 20.443 1.00 66.00 125 GLU A C 1
ATOM 1001 O O . GLU A 1 125 ? -3.709 -13.539 19.966 1.00 66.00 125 GLU A O 1
ATOM 1006 N N . ARG A 1 126 ? -2.341 -12.073 20.967 1.00 56.16 126 ARG A N 1
ATOM 1007 C CA . ARG A 1 126 ? -1.203 -13.003 21.099 1.00 56.16 126 ARG A CA 1
ATOM 1008 C C . ARG A 1 126 ? -1.543 -14.228 21.955 1.00 56.16 126 ARG A C 1
ATOM 1010 O O . ARG A 1 126 ? -0.962 -15.283 21.737 1.00 56.16 126 ARG A O 1
ATOM 1017 N N . ASP A 1 127 ? -2.515 -14.101 22.856 1.00 54.94 127 ASP A N 1
ATOM 1018 C CA . ASP A 1 127 ? -2.886 -15.134 23.830 1.00 54.94 127 ASP A CA 1
ATOM 1019 C C . ASP A 1 127 ? -4.001 -16.085 23.344 1.00 54.94 127 ASP A C 1
ATOM 1021 O O . ASP A 1 127 ? -4.472 -16.921 24.113 1.00 54.94 127 ASP A O 1
ATOM 1025 N N . ARG A 1 128 ? -4.452 -15.969 22.082 1.00 52.09 128 ARG A N 1
ATOM 1026 C CA . ARG A 1 128 ? -5.461 -16.870 21.480 1.00 52.09 128 ARG A CA 1
ATOM 1027 C C . ARG A 1 128 ? -4.909 -17.851 20.444 1.00 52.09 128 ARG A C 1
ATOM 1029 O O . ARG A 1 128 ? -5.687 -18.592 19.843 1.00 52.09 128 ARG A O 1
ATOM 1036 N N . LEU A 1 129 ? -3.596 -17.883 20.234 1.00 51.44 129 LEU A N 1
ATOM 1037 C CA . LEU A 1 129 ? -2.973 -18.921 19.415 1.00 51.44 129 LEU A CA 1
ATOM 1038 C C . LEU A 1 129 ? -2.704 -20.157 20.299 1.00 51.44 129 LEU A C 1
ATOM 1040 O O . LEU A 1 129 ? -2.089 -19.990 21.353 1.00 51.44 129 LEU A O 1
ATOM 1044 N N . PRO A 1 130 ? -3.208 -21.353 19.931 1.00 52.59 130 PRO A N 1
ATOM 1045 C CA . PRO A 1 130 ? -2.978 -22.590 20.680 1.00 52.59 130 PRO A CA 1
ATOM 1046 C C . PRO A 1 130 ? -1.506 -23.019 20.703 1.00 52.59 130 PRO A C 1
ATOM 1048 O O . PRO A 1 130 ? -0.766 -22.684 19.748 1.00 52.59 130 PRO A O 1
#

Organism: NCBI:txid233186

Radius of gyration: 15.48 Å; chains: 1; bounding box: 40×33×43 Å

Sequence (130 aa):
FEYTYGLCSRTMVDDFLDDGTQVLEISPEKISRETFEKFGPGLLCRFEVFDDFLDAGVLSYTDGPCGRFVGHHSMVVLGVRNEGESPIFLLQNCWRDKQFVEVSEEYISCMECTVFFVGTQQTFERDRLP